Protein AF-A0A453HAI4-F1 (afdb_monomer)

pLDDT: mean 73.9, std 14.22, range [41.19, 91.75]

InterPro domains:
  IPR004100 ATPase, F1/V1/A1 complex, alpha/beta subunit, N-terminal domain [PF02874] (6-42)
  IPR036121 ATPase, F1/V1/A1 complex, alpha/beta subunit, N-terminal domain superfamily [SSF50615] (4-44)
  IPR050053 ATPase alpha/beta chains [PTHR15184] (5-58)

Sequence (80 aa):
MRDKQINVTCEVQQLLGNNRVRAVAMSATDGLMRGMEVIDTGAPLSVPVGGATLGRILLIQPSLSQLSNLKTSPTVSSPQ

Structure (mmCIF, N/CA/C/O backbone):
data_AF-A0A453HAI4-F1
#
_entry.id   AF-A0A453HAI4-F1
#
loop_
_atom_site.group_PDB
_atom_site.id
_atom_site.type_symbol
_atom_site.label_atom_id
_atom_site.label_alt_id
_atom_site.label_comp_id
_atom_site.label_asym_id
_atom_site.label_entity_id
_atom_site.label_seq_id
_atom_site.pdbx_PDB_ins_code
_atom_site.Cartn_x
_atom_site.Cartn_y
_atom_site.Cartn_z
_atom_site.occupancy
_atom_site.B_iso_or_equiv
_atom_site.auth_seq_id
_atom_site.auth_comp_id
_atom_site.auth_asym_id
_atom_site.auth_atom_id
_atom_site.pdbx_PDB_model_num
ATOM 1 N N . MET A 1 1 ? 22.406 -16.286 -10.608 1.00 41.19 1 MET A N 1
ATOM 2 C CA . MET A 1 1 ? 21.683 -15.000 -10.696 1.00 41.19 1 MET A CA 1
AT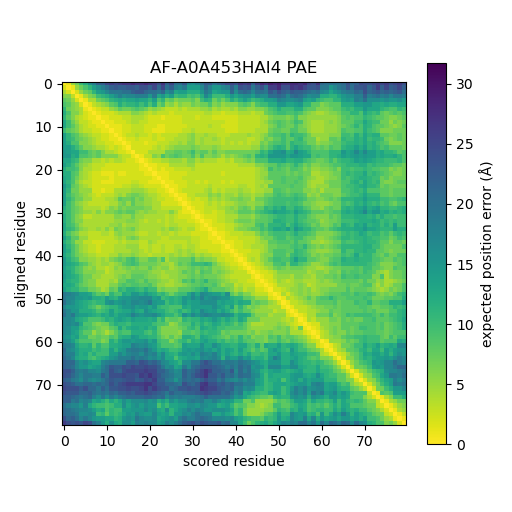OM 3 C C . MET A 1 1 ? 20.877 -14.884 -9.414 1.00 41.19 1 MET A C 1
ATOM 5 O O . MET A 1 1 ? 20.319 -15.890 -9.012 1.00 41.19 1 MET A O 1
ATOM 9 N N . ARG A 1 2 ? 20.951 -13.770 -8.675 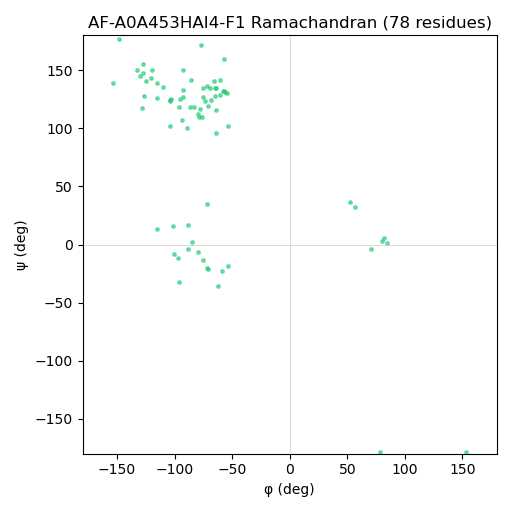1.00 49.06 2 ARG A N 1
ATOM 10 C CA . ARG A 1 2 ? 20.201 -13.649 -7.413 1.00 49.06 2 ARG A CA 1
ATOM 11 C C . 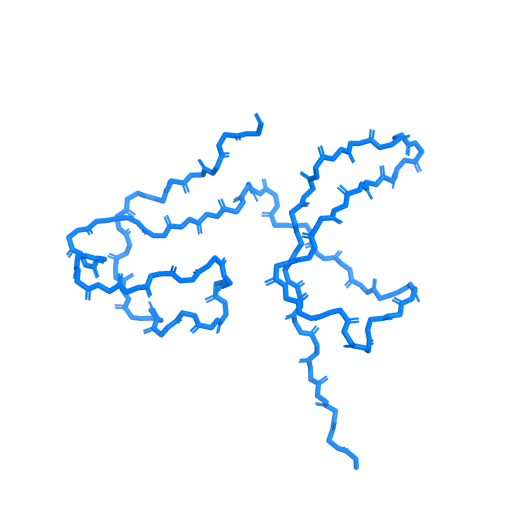ARG A 1 2 ? 18.757 -13.305 -7.767 1.00 49.06 2 ARG A C 1
ATOM 13 O O . ARG A 1 2 ? 18.533 -12.210 -8.273 1.00 49.06 2 ARG A O 1
ATOM 20 N N . ASP A 1 3 ? 17.822 -14.214 -7.514 1.00 54.75 3 ASP A N 1
ATOM 21 C CA . ASP A 1 3 ? 16.390 -13.921 -7.563 1.00 54.75 3 ASP A CA 1
ATOM 22 C C . ASP A 1 3 ? 16.074 -12.894 -6.473 1.00 54.75 3 ASP A C 1
ATOM 24 O O . ASP A 1 3 ? 15.968 -13.203 -5.286 1.00 54.75 3 ASP A O 1
ATOM 28 N N . LYS A 1 4 ? 16.041 -11.619 -6.862 1.00 60.88 4 LYS A N 1
ATOM 29 C CA . LYS A 1 4 ? 15.684 -10.529 -5.962 1.00 60.88 4 LYS A CA 1
ATOM 30 C C . LYS A 1 4 ? 14.165 -10.528 -5.849 1.00 60.88 4 LYS A C 1
ATOM 32 O O . LYS A 1 4 ? 13.483 -10.189 -6.808 1.00 60.88 4 LYS A O 1
ATOM 37 N N . GLN A 1 5 ? 13.645 -10.911 -4.689 1.00 67.00 5 GLN A N 1
ATOM 38 C CA . GLN A 1 5 ? 12.211 -10.862 -4.423 1.00 67.00 5 GLN A CA 1
ATOM 39 C C . GLN A 1 5 ? 11.733 -9.400 -4.464 1.00 67.00 5 GLN A C 1
ATOM 41 O O . GLN A 1 5 ? 12.192 -8.561 -3.684 1.00 67.00 5 GLN A O 1
ATOM 46 N N . ILE A 1 6 ? 10.867 -9.083 -5.429 1.00 75.50 6 ILE A N 1
ATOM 47 C CA . ILE A 1 6 ? 10.333 -7.736 -5.651 1.00 75.50 6 ILE A CA 1
ATOM 48 C C . ILE A 1 6 ? 9.070 -7.588 -4.804 1.00 75.50 6 ILE A C 1
ATOM 50 O O . ILE A 1 6 ? 8.004 -8.055 -5.189 1.00 75.50 6 ILE A O 1
ATOM 54 N N . ASN A 1 7 ? 9.193 -6.925 -3.654 1.00 79.38 7 ASN A N 1
ATOM 55 C CA . ASN A 1 7 ? 8.056 -6.588 -2.800 1.00 79.38 7 ASN A CA 1
ATOM 56 C C . ASN A 1 7 ? 7.726 -5.102 -2.960 1.00 79.38 7 ASN A C 1
ATOM 58 O O . ASN A 1 7 ? 8.408 -4.248 -2.391 1.00 79.38 7 ASN A O 1
ATOM 62 N N . VAL A 1 8 ? 6.676 -4.800 -3.727 1.00 84.81 8 VAL A N 1
ATOM 63 C CA . VAL A 1 8 ? 6.164 -3.436 -3.912 1.00 84.81 8 VAL A CA 1
ATOM 64 C C . VAL A 1 8 ? 4.764 -3.350 -3.322 1.00 84.81 8 VAL A C 1
ATOM 66 O O . VAL A 1 8 ? 3.883 -4.130 -3.669 1.00 84.81 8 VAL A O 1
ATOM 69 N N . THR A 1 9 ? 4.562 -2.390 -2.425 1.00 87.00 9 THR A N 1
ATOM 70 C CA . THR A 1 9 ? 3.246 -2.069 -1.869 1.00 87.00 9 THR A CA 1
ATOM 71 C C . THR A 1 9 ? 2.609 -0.972 -2.710 1.00 87.00 9 THR A C 1
ATOM 73 O O . THR A 1 9 ? 3.263 0.029 -3.013 1.00 87.00 9 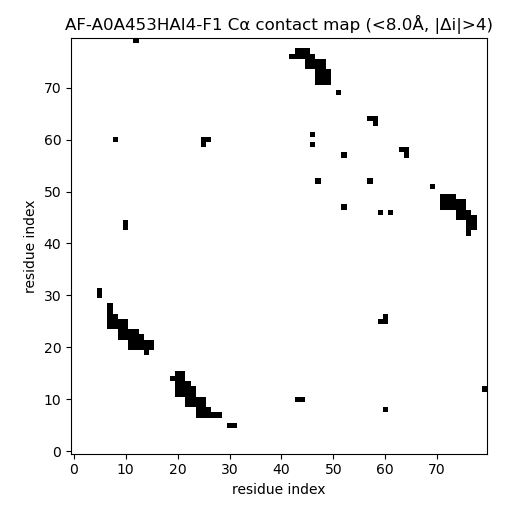THR A O 1
ATOM 76 N N . CYS A 1 10 ? 1.340 -1.148 -3.071 1.00 87.12 10 CYS A N 1
ATOM 77 C CA . CYS A 1 10 ? 0.584 -0.196 -3.877 1.00 87.12 10 CYS A CA 1
ATOM 78 C C . CYS A 1 10 ? -0.705 0.198 -3.153 1.00 87.12 10 CYS A C 1
ATOM 80 O O . CYS A 1 10 ? -1.367 -0.657 -2.571 1.00 87.12 10 CYS A O 1
ATOM 82 N N . GLU A 1 11 ? -1.079 1.472 -3.226 1.00 87.06 11 GLU A N 1
ATOM 83 C CA . GLU A 1 11 ? -2.338 1.982 -2.682 1.00 87.06 11 GLU A CA 1
ATOM 84 C C . GLU A 1 11 ? -3.335 2.223 -3.811 1.00 87.06 11 GLU A C 1
ATOM 86 O O . GLU A 1 11 ? -3.036 2.941 -4.768 1.00 87.06 11 GLU A O 1
ATOM 91 N N . VAL A 1 12 ? -4.517 1.616 -3.716 1.00 89.12 12 VAL A N 1
ATOM 92 C CA . VAL A 1 12 ? -5.591 1.811 -4.693 1.00 89.12 12 VAL A CA 1
ATOM 93 C C . VAL A 1 12 ? -6.171 3.214 -4.532 1.00 89.12 12 VAL A C 1
ATOM 95 O O . VAL A 1 12 ? -6.705 3.547 -3.485 1.00 89.12 12 VAL A O 1
ATOM 98 N N . GLN A 1 13 ? -6.085 4.016 -5.590 1.00 88.31 13 GLN A N 1
ATOM 99 C CA . GLN A 1 13 ? -6.632 5.374 -5.650 1.00 88.31 13 GLN A CA 1
ATOM 100 C C . GLN A 1 13 ? -8.010 5.411 -6.308 1.00 88.31 13 GLN A C 1
ATOM 102 O O . GLN A 1 13 ? -8.833 6.265 -6.005 1.00 88.31 13 GLN A O 1
ATOM 107 N N . GLN A 1 14 ? -8.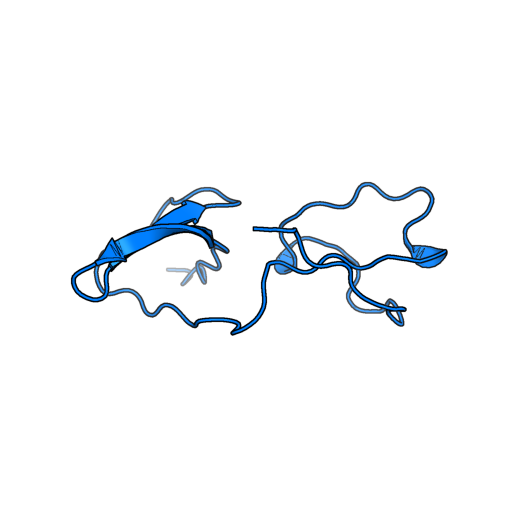253 4.518 -7.271 1.00 89.31 14 GLN A N 1
ATOM 108 C CA . GLN A 1 14 ? -9.486 4.553 -8.047 1.00 89.31 14 GLN A CA 1
ATOM 109 C C . GLN A 1 14 ? -9.861 3.173 -8.579 1.00 89.31 14 GLN A C 1
ATOM 111 O O . GLN A 1 14 ? -9.022 2.440 -9.107 1.00 89.31 14 GLN A O 1
ATOM 116 N N . LEU A 1 15 ? -11.152 2.857 -8.531 1.00 91.19 15 LEU A N 1
ATOM 117 C CA . LEU A 1 15 ? -11.740 1.737 -9.260 1.00 91.19 15 LEU A CA 1
ATOM 118 C C . LEU A 1 15 ? -12.035 2.187 -10.700 1.00 91.19 15 LEU A C 1
ATOM 120 O O . LEU A 1 15 ? -12.816 3.114 -10.904 1.00 91.19 15 LEU A O 1
ATOM 124 N N . LEU A 1 16 ? -11.418 1.557 -11.708 1.00 89.31 16 LEU A N 1
ATOM 125 C CA . LEU A 1 16 ? -11.688 1.886 -13.122 1.00 89.31 16 LEU A CA 1
ATOM 126 C C . LEU A 1 16 ? -12.855 1.074 -13.711 1.00 89.31 16 LEU A C 1
ATOM 128 O O . LEU A 1 16 ? -13.210 1.271 -14.871 1.00 89.31 16 LEU A O 1
ATOM 132 N N . GLY A 1 17 ? -13.424 0.139 -12.944 1.00 89.31 17 GLY A N 1
ATOM 133 C CA . GLY A 1 17 ? -14.368 -0.857 -13.454 1.00 89.31 17 GLY A CA 1
ATOM 134 C C . GLY A 1 17 ? -13.667 -2.010 -14.183 1.00 89.31 17 GLY A C 1
ATOM 135 O O . GLY A 1 17 ? -12.439 -2.078 -14.239 1.00 89.31 17 GLY A O 1
ATOM 136 N N . ASN A 1 18 ? -14.445 -2.960 -14.712 1.00 91.12 18 ASN A N 1
ATOM 137 C CA . ASN A 1 18 ? -13.942 -4.160 -15.406 1.00 91.12 18 ASN A CA 1
ATOM 138 C C . ASN A 1 18 ? -12.907 -4.966 -14.595 1.00 91.12 18 ASN A C 1
ATOM 140 O O . ASN A 1 18 ? -11.941 -5.474 -15.162 1.00 91.12 18 ASN A O 1
ATOM 144 N N . ASN A 1 19 ? -13.084 -5.051 -13.271 1.00 87.06 19 ASN A N 1
ATOM 145 C CA . ASN A 1 19 ? -12.144 -5.683 -12.335 1.00 87.06 19 ASN A CA 1
ATOM 146 C C . ASN A 1 19 ? -10.720 -5.096 -12.394 1.00 87.06 19 ASN A C 1
ATOM 148 O O . ASN A 1 19 ? -9.736 -5.804 -12.189 1.00 87.06 19 ASN A O 1
ATOM 152 N N . ARG A 1 20 ? -10.595 -3.797 -12.697 1.00 88.62 20 ARG A N 1
ATOM 153 C CA . ARG A 1 20 ? -9.317 -3.0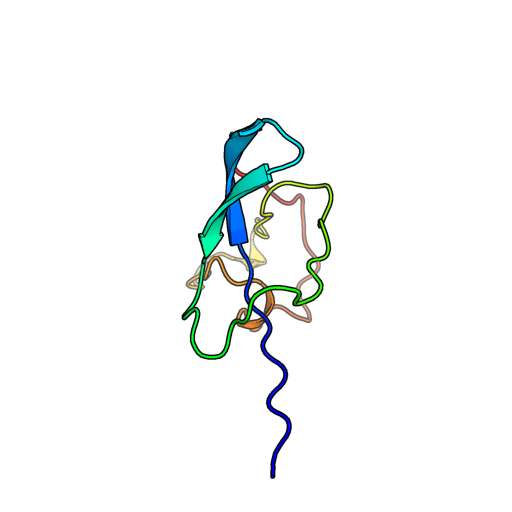78 -12.746 1.00 88.62 20 ARG A CA 1
ATOM 154 C C . ARG A 1 20 ? -9.310 -1.916 -11.766 1.00 88.62 20 ARG A C 1
ATOM 156 O O . ARG A 1 20 ? -10.296 -1.194 -11.609 1.00 88.62 20 ARG A O 1
ATOM 163 N N . VAL A 1 21 ? -8.149 -1.706 -11.163 1.00 91.75 21 VAL A N 1
ATOM 164 C CA . VAL A 1 21 ? -7.899 -0.636 -10.197 1.00 91.75 21 VAL A CA 1
ATOM 165 C C . VAL A 1 21 ? -6.673 0.172 -10.606 1.00 91.75 21 VAL A C 1
ATOM 167 O O . VAL A 1 21 ? -5.745 -0.352 -11.228 1.00 91.75 21 VAL A O 1
ATOM 170 N N . ARG A 1 22 ? -6.685 1.469 -10.292 1.00 91.00 22 ARG A N 1
ATOM 171 C CA . ARG A 1 22 ? -5.532 2.353 -10.420 1.00 91.00 22 ARG A CA 1
ATOM 172 C C . ARG A 1 22 ? -4.891 2.413 -9.053 1.00 91.00 22 ARG A C 1
ATOM 174 O O . ARG A 1 22 ? -5.533 2.870 -8.110 1.00 91.00 22 ARG A O 1
ATOM 181 N N . ALA A 1 23 ? -3.649 1.968 -8.961 1.00 89.44 23 ALA A N 1
ATOM 182 C CA . ALA A 1 23 ? -2.892 2.032 -7.727 1.00 89.44 23 ALA A CA 1
ATOM 183 C C . ALA A 1 23 ? -1.624 2.869 -7.908 1.00 89.44 23 ALA A C 1
ATOM 185 O O . ALA A 1 23 ? -1.066 2.934 -9.006 1.00 89.44 23 ALA A O 1
ATOM 186 N N . VAL A 1 24 ? -1.187 3.511 -6.830 1.00 89.38 24 VAL A N 1
ATOM 187 C CA . VAL A 1 24 ? 0.077 4.246 -6.746 1.00 89.38 24 VAL A CA 1
ATOM 188 C C . VAL A 1 24 ? 1.060 3.388 -5.966 1.00 89.38 24 VAL A C 1
ATOM 190 O O . VAL A 1 24 ? 0.763 2.945 -4.859 1.00 89.38 24 VAL A O 1
ATOM 193 N N . ALA A 1 25 ? 2.222 3.122 -6.555 1.00 88.31 25 ALA A N 1
ATOM 194 C CA . ALA A 1 25 ? 3.274 2.365 -5.894 1.00 88.31 25 ALA A CA 1
ATOM 195 C C . ALA A 1 25 ? 3.974 3.234 -4.842 1.00 88.31 25 ALA A C 1
ATOM 197 O O . ALA A 1 25 ? 4.342 4.374 -5.112 1.00 88.31 25 ALA A O 1
ATOM 198 N N . MET A 1 26 ? 4.200 2.669 -3.658 1.00 85.69 26 MET A N 1
ATOM 199 C CA . MET A 1 26 ? 4.928 3.324 -2.563 1.00 85.69 26 MET A CA 1
ATOM 200 C C . MET A 1 26 ? 6.451 3.157 -2.682 1.00 85.69 26 MET A C 1
ATOM 202 O O . MET A 1 26 ? 7.197 3.570 -1.798 1.00 85.69 26 MET A O 1
ATOM 206 N N . SER A 1 27 ? 6.924 2.502 -3.745 1.00 84.56 27 SER A N 1
ATOM 207 C CA . SER A 1 27 ? 8.341 2.257 -4.012 1.00 84.56 27 SER A CA 1
ATOM 208 C C . SER A 1 27 ? 8.627 2.228 -5.506 1.00 84.56 27 SER A C 1
ATOM 210 O O . SER A 1 27 ? 7.710 2.301 -6.326 1.00 84.56 27 SER A O 1
ATOM 212 N N . ALA A 1 28 ? 9.905 2.077 -5.850 1.00 85.31 28 ALA A N 1
ATOM 213 C CA . ALA A 1 28 ? 10.333 1.891 -7.226 1.00 85.31 28 ALA A CA 1
ATOM 214 C C . ALA A 1 28 ? 9.629 0.679 -7.853 1.00 85.31 28 ALA A C 1
ATOM 216 O O . ALA A 1 28 ? 9.594 -0.412 -7.284 1.00 85.31 28 ALA A O 1
ATOM 217 N N . THR A 1 29 ? 9.084 0.880 -9.049 1.00 86.31 29 THR A N 1
ATOM 218 C CA . THR A 1 29 ? 8.380 -0.145 -9.830 1.00 86.31 29 THR A CA 1
ATOM 219 C C . THR A 1 29 ? 9.321 -0.942 -10.737 1.00 86.31 29 THR A C 1
ATOM 221 O O . THR A 1 29 ? 8.876 -1.589 -11.685 1.00 86.31 29 THR A O 1
ATOM 224 N N . ASP A 1 30 ? 10.628 -0.874 -10.483 1.00 83.25 30 ASP A N 1
ATOM 225 C CA . ASP A 1 30 ? 11.644 -1.514 -11.310 1.00 83.25 30 ASP A CA 1
ATOM 226 C C . ASP A 1 30 ? 11.511 -3.036 -11.255 1.00 83.25 30 ASP A C 1
ATOM 228 O O . ASP A 1 30 ? 11.485 -3.647 -10.186 1.00 83.25 30 ASP A O 1
ATOM 232 N N . GLY A 1 31 ? 11.438 -3.654 -12.432 1.00 84.50 31 GLY A N 1
ATOM 233 C CA . GLY A 1 31 ? 11.281 -5.101 -12.561 1.00 84.50 31 GLY A CA 1
ATOM 234 C C . GLY A 1 31 ? 9.849 -5.611 -12.377 1.00 84.50 31 GLY A C 1
ATOM 235 O O . GLY A 1 31 ? 9.647 -6.819 -12.475 1.00 84.50 31 GLY A O 1
ATOM 236 N N . LEU A 1 32 ? 8.852 -4.737 -12.174 1.00 84.88 32 LEU A N 1
ATOM 237 C CA . LEU A 1 32 ? 7.448 -5.146 -12.245 1.00 84.88 32 LEU A CA 1
ATOM 238 C C . LEU A 1 32 ? 7.056 -5.488 -13.688 1.00 84.88 32 LEU A C 1
ATOM 240 O O . LEU A 1 32 ? 7.332 -4.745 -14.632 1.00 84.88 32 LEU A O 1
ATOM 244 N N . MET A 1 33 ? 6.362 -6.609 -13.852 1.00 87.19 33 MET A N 1
ATOM 245 C CA . MET A 1 33 ? 5.874 -7.120 -15.128 1.00 87.19 33 MET A CA 1
ATOM 246 C C . MET A 1 33 ? 4.376 -7.418 -15.051 1.00 87.19 33 MET A C 1
ATOM 248 O O . MET A 1 33 ? 3.810 -7.679 -13.989 1.00 87.19 33 MET A O 1
ATOM 252 N N . ARG A 1 34 ? 3.704 -7.388 -16.205 1.00 88.56 34 ARG A N 1
ATOM 253 C CA . ARG A 1 34 ? 2.288 -7.770 -16.292 1.00 88.56 34 ARG A CA 1
ATOM 254 C C . ARG A 1 34 ? 2.126 -9.256 -15.974 1.00 88.56 34 ARG A C 1
ATOM 256 O O . ARG A 1 34 ? 2.923 -10.064 -16.436 1.00 88.56 34 ARG A O 1
ATOM 263 N N . GLY A 1 35 ? 1.067 -9.597 -15.243 1.00 86.25 35 GLY A N 1
ATOM 264 C CA . GLY A 1 35 ? 0.788 -10.973 -14.826 1.00 86.25 35 GLY A CA 1
ATOM 265 C C . GLY A 1 35 ? 1.509 -11.402 -13.547 1.00 86.25 35 GLY A C 1
ATOM 266 O O . GLY A 1 35 ? 1.334 -12.541 -13.130 1.00 86.25 35 GLY A O 1
ATOM 267 N N . MET A 1 36 ? 2.284 -10.512 -12.913 1.00 87.62 36 MET A N 1
ATOM 268 C CA . MET A 1 36 ? 2.769 -10.749 -11.554 1.00 87.62 36 MET A CA 1
ATOM 269 C C . MET A 1 36 ? 1.596 -10.888 -10.586 1.00 87.62 36 MET A C 1
ATOM 271 O O . MET A 1 36 ? 0.596 -10.176 -10.697 1.00 87.62 36 MET A O 1
ATOM 275 N N . GLU A 1 37 ? 1.744 -11.810 -9.642 1.00 85.50 37 GLU A N 1
ATOM 276 C CA . GLU A 1 37 ? 0.771 -12.022 -8.582 1.00 85.50 37 GLU A CA 1
ATOM 277 C C . GLU A 1 37 ? 0.698 -10.787 -7.681 1.00 85.50 37 GLU A C 1
ATOM 279 O O . GLU A 1 37 ? 1.715 -10.207 -7.296 1.00 85.50 37 GLU A O 1
ATOM 284 N N . VAL A 1 38 ? -0.527 -10.378 -7.363 1.00 85.62 38 VAL A N 1
ATOM 285 C CA . VAL A 1 38 ? -0.812 -9.280 -6.444 1.00 85.62 38 VAL A CA 1
ATOM 286 C C . VAL A 1 38 ? -1.767 -9.817 -5.395 1.00 85.62 38 VAL A C 1
ATOM 288 O O . VAL A 1 38 ? -2.800 -10.392 -5.732 1.00 85.62 38 VAL A O 1
ATOM 291 N N . ILE A 1 39 ? -1.411 -9.621 -4.130 1.00 86.69 39 ILE A N 1
ATOM 292 C CA . ILE A 1 39 ? -2.212 -10.044 -2.985 1.00 86.69 39 ILE A CA 1
ATOM 293 C C . ILE A 1 39 ? -2.885 -8.798 -2.414 1.00 86.69 39 ILE A C 1
ATOM 295 O O . ILE A 1 39 ? -2.204 -7.832 -2.069 1.00 86.69 39 ILE A O 1
ATOM 299 N N . ASP A 1 40 ? -4.214 -8.820 -2.326 1.00 84.50 40 ASP A N 1
ATOM 300 C CA . ASP A 1 40 ? -4.970 -7.788 -1.620 1.00 84.50 40 ASP A CA 1
ATOM 301 C C . ASP A 1 40 ? -4.831 -7.999 -0.107 1.00 84.50 40 ASP A C 1
ATOM 303 O O . ASP A 1 40 ? -5.082 -9.088 0.411 1.00 84.50 40 ASP A O 1
ATOM 307 N N . THR A 1 41 ? -4.417 -6.954 0.606 1.00 81.56 41 THR A N 1
ATOM 308 C CA . THR A 1 41 ? -4.311 -6.970 2.067 1.00 81.56 41 THR A CA 1
ATOM 309 C C . THR A 1 41 ? -5.673 -6.870 2.753 1.00 81.56 41 THR A C 1
ATOM 311 O O . THR A 1 41 ? -5.752 -7.106 3.956 1.00 81.56 41 THR A O 1
ATOM 314 N N . GLY A 1 42 ? -6.742 -6.508 2.030 1.00 80.75 42 GLY A N 1
ATOM 315 C CA . GLY A 1 42 ? -8.122 -6.435 2.533 1.00 80.75 42 GLY A CA 1
ATOM 316 C C . GLY A 1 42 ? -8.388 -5.292 3.519 1.00 80.75 42 GLY A C 1
ATOM 317 O O . GLY A 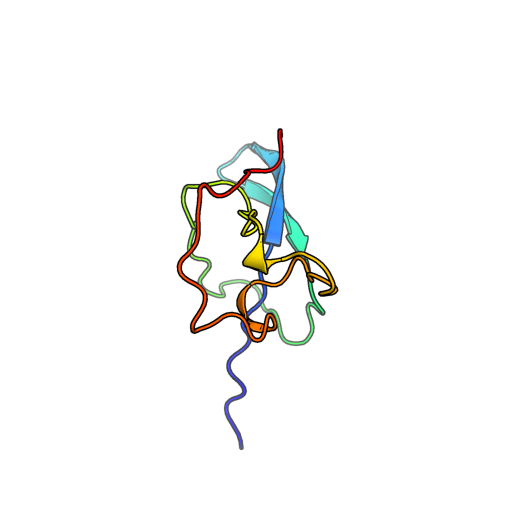1 42 ? -9.523 -5.070 3.935 1.00 80.75 42 GLY A O 1
ATOM 318 N N . ALA A 1 43 ? -7.349 -4.549 3.883 1.00 79.06 43 ALA A N 1
ATOM 319 C CA . ALA A 1 43 ? -7.407 -3.363 4.713 1.00 79.06 43 ALA A CA 1
ATOM 320 C C . ALA A 1 43 ? -6.580 -2.248 4.060 1.00 79.06 43 ALA A C 1
ATOM 322 O O . ALA A 1 43 ? -5.583 -2.547 3.386 1.00 79.06 43 ALA A O 1
ATOM 323 N N . PRO A 1 44 ? -6.953 -0.974 4.278 1.00 76.81 44 PRO A N 1
ATOM 324 C CA . PRO A 1 44 ? -6.132 0.154 3.871 1.00 76.81 44 PRO A CA 1
ATOM 325 C C . PRO A 1 44 ? -4.736 0.077 4.485 1.00 76.81 44 PRO A C 1
ATOM 327 O O . PRO A 1 44 ? -4.516 -0.559 5.527 1.00 76.81 44 PRO A O 1
ATOM 330 N N . LEU A 1 45 ? -3.798 0.793 3.865 1.00 78.06 45 LEU A N 1
ATOM 331 C CA . LEU A 1 45 ? -2.454 0.899 4.398 1.00 78.06 45 LEU A CA 1
ATOM 332 C C . LEU A 1 45 ? -2.501 1.457 5.827 1.00 78.06 45 LEU A C 1
ATOM 334 O O . LEU A 1 45 ? -3.218 2.405 6.151 1.00 78.06 45 LEU A O 1
ATOM 338 N N . SER A 1 46 ? -1.765 0.770 6.684 1.00 72.94 46 SER A N 1
ATOM 339 C CA . SER A 1 46 ? -1.972 0.732 8.117 1.00 72.94 46 SER A CA 1
ATOM 340 C C . SER A 1 46 ? -0.646 1.054 8.783 1.00 72.94 46 SER A C 1
ATOM 342 O O . SER A 1 46 ? 0.331 0.328 8.594 1.00 72.94 46 SER A O 1
ATOM 344 N N . VAL A 1 47 ? -0.594 2.158 9.529 1.00 73.56 47 VAL A N 1
ATOM 345 C CA . VAL A 1 47 ? 0.641 2.612 10.179 1.00 73.56 47 VAL A CA 1
ATOM 346 C C . VAL A 1 47 ? 0.553 2.454 11.696 1.00 73.56 47 VAL A C 1
ATOM 348 O O . VAL A 1 47 ? -0.479 2.773 12.299 1.00 73.56 47 VAL A O 1
ATOM 351 N N . PRO A 1 48 ? 1.615 1.940 12.341 1.00 72.50 48 PRO A N 1
ATOM 352 C CA . PRO A 1 48 ? 1.634 1.789 13.785 1.00 72.50 48 PRO A CA 1
ATOM 353 C C . PRO A 1 48 ? 1.565 3.172 14.437 1.00 72.50 48 PRO A C 1
ATOM 355 O O . PRO A 1 48 ? 2.288 4.081 14.031 1.00 72.50 48 PRO A O 1
ATOM 358 N N . VAL A 1 49 ? 0.728 3.335 15.462 1.00 72.12 49 VAL A N 1
ATOM 359 C CA . VAL A 1 49 ? 0.699 4.555 16.279 1.00 72.12 49 VAL A CA 1
ATOM 360 C C . VAL A 1 49 ? 0.751 4.210 17.763 1.00 72.12 49 VAL A C 1
ATOM 362 O O . VAL A 1 49 ? 0.244 3.180 18.214 1.00 72.12 49 VAL A O 1
ATOM 365 N N . GLY A 1 50 ? 1.424 5.060 18.537 1.00 74.50 50 GLY A N 1
ATOM 366 C CA . GLY A 1 50 ? 1.571 4.903 19.981 1.00 74.50 50 GLY A CA 1
ATOM 367 C C . GLY A 1 50 ? 2.846 5.550 20.508 1.00 74.50 50 GLY A C 1
ATOM 368 O O . GLY A 1 50 ? 3.644 6.101 19.755 1.00 74.50 50 GLY A O 1
ATOM 369 N N . GLY A 1 51 ? 3.088 5.439 21.816 1.00 74.00 51 GLY A N 1
ATOM 370 C CA . GLY A 1 51 ? 4.281 6.031 22.439 1.00 74.00 51 GLY A CA 1
ATOM 371 C C . GLY A 1 51 ? 5.601 5.512 21.855 1.00 74.00 51 GLY A C 1
ATOM 372 O O . GLY A 1 51 ? 6.625 6.183 21.882 1.00 74.00 51 GLY A O 1
ATOM 373 N N . ALA A 1 52 ? 5.561 4.329 21.253 1.00 70.62 52 ALA A N 1
ATOM 374 C CA . ALA A 1 52 ? 6.711 3.702 20.645 1.00 70.62 52 ALA A CA 1
ATOM 375 C C . ALA A 1 52 ? 7.080 4.237 19.243 1.00 70.62 52 ALA A C 1
ATOM 377 O O . ALA A 1 52 ? 8.133 3.882 18.710 1.00 70.62 52 ALA A O 1
ATOM 378 N N . THR A 1 53 ? 6.267 5.113 18.652 1.00 70.62 53 THR A N 1
ATOM 379 C CA . THR A 1 53 ? 6.610 5.813 17.404 1.00 70.62 53 THR A CA 1
ATOM 380 C C . THR A 1 53 ? 7.180 7.213 17.633 1.00 70.62 53 THR A C 1
ATOM 382 O O . THR A 1 53 ? 7.768 7.785 16.717 1.00 70.62 53 THR A O 1
ATOM 385 N N . LEU A 1 54 ? 7.092 7.745 18.859 1.00 72.88 54 LEU A N 1
ATOM 386 C CA . LEU A 1 54 ? 7.674 9.038 19.224 1.00 72.88 54 LEU A CA 1
ATOM 387 C C . LEU A 1 54 ? 9.197 9.025 19.022 1.00 72.88 54 LEU A C 1
ATOM 389 O O . LEU A 1 54 ? 9.898 8.131 19.497 1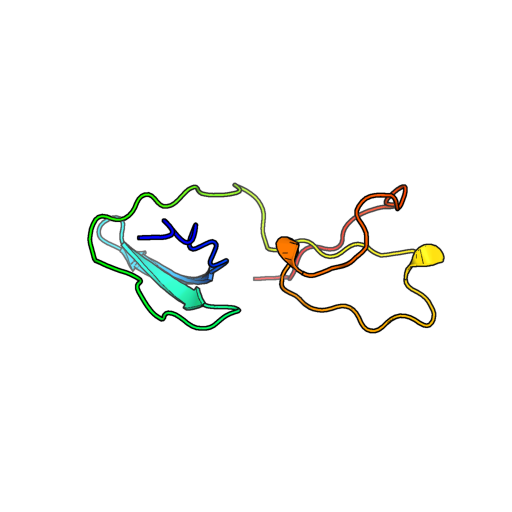.00 72.88 54 LEU A O 1
ATOM 393 N N . GLY A 1 55 ? 9.700 10.029 18.301 1.00 75.50 55 GLY A N 1
ATOM 394 C CA . GLY A 1 55 ? 11.127 10.195 18.008 1.00 75.50 55 GLY A CA 1
ATOM 395 C C . GLY A 1 55 ? 11.659 9.353 16.843 1.00 75.50 55 GLY A C 1
ATOM 396 O O . GLY A 1 55 ? 12.863 9.367 16.602 1.00 75.50 55 GLY A O 1
ATOM 397 N N . ARG A 1 56 ? 10.799 8.630 16.108 1.00 75.50 56 ARG A N 1
ATOM 398 C CA . ARG A 1 56 ? 11.190 7.842 14.928 1.00 75.50 56 ARG A CA 1
ATOM 399 C C . ARG A 1 56 ? 10.542 8.391 13.662 1.00 75.50 56 ARG A C 1
ATOM 401 O O . ARG A 1 56 ? 9.362 8.728 13.658 1.00 75.50 56 ARG A O 1
ATOM 408 N N . ILE A 1 57 ? 11.307 8.430 12.572 1.00 75.50 57 ILE A N 1
ATOM 409 C CA . ILE A 1 57 ? 10.764 8.690 11.237 1.00 75.50 57 ILE A CA 1
ATOM 410 C C . ILE A 1 57 ? 10.119 7.395 10.748 1.00 75.50 57 ILE A C 1
ATOM 412 O O . ILE A 1 57 ? 10.792 6.375 10.601 1.00 75.50 57 ILE A O 1
ATOM 416 N N . LEU A 1 58 ? 8.807 7.437 10.531 1.00 70.75 58 LEU A N 1
ATOM 417 C CA . LEU A 1 58 ? 8.053 6.325 9.973 1.00 70.75 58 LEU A CA 1
ATOM 418 C C . LEU A 1 58 ? 7.96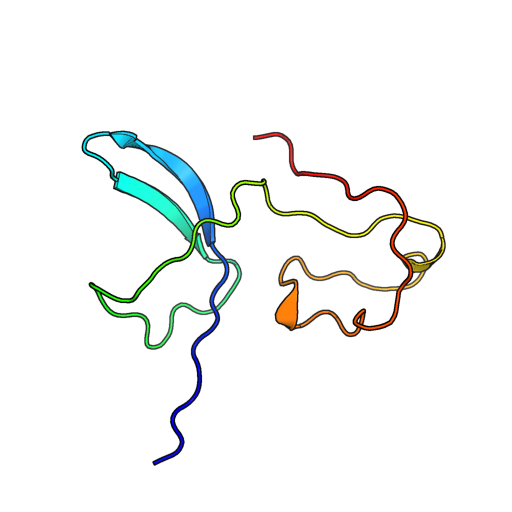7 6.486 8.460 1.00 70.75 58 LEU A C 1
ATOM 420 O O . LEU A 1 58 ? 7.536 7.522 7.959 1.00 70.75 58 LEU A O 1
ATOM 424 N N . LEU A 1 59 ? 8.365 5.440 7.745 1.00 72.38 59 LEU A N 1
ATOM 425 C CA . LEU A 1 59 ? 8.105 5.319 6.320 1.00 72.38 59 LEU A CA 1
ATOM 426 C C . LEU A 1 59 ? 6.806 4.541 6.117 1.00 72.38 59 LEU A C 1
ATOM 428 O O . LEU A 1 59 ? 6.455 3.665 6.904 1.00 72.38 59 LEU A O 1
ATOM 432 N N . ILE A 1 60 ? 6.125 4.851 5.022 1.00 71.31 60 ILE A N 1
ATOM 433 C CA . ILE A 1 60 ? 4.844 4.247 4.636 1.00 71.31 60 ILE A CA 1
ATOM 434 C C . ILE A 1 60 ? 5.035 2.790 4.186 1.00 71.31 60 ILE A C 1
ATOM 436 O O . ILE A 1 60 ? 4.101 1.999 4.234 1.00 71.31 60 ILE A O 1
ATOM 440 N N . GLN A 1 61 ? 6.255 2.410 3.788 1.00 69.50 61 GLN A N 1
ATOM 441 C CA . GLN A 1 61 ? 6.593 1.046 3.389 1.00 69.50 61 GLN A CA 1
ATOM 442 C C . GLN A 1 61 ? 6.745 0.128 4.617 1.00 69.50 61 GLN A C 1
ATOM 444 O O . GLN A 1 61 ? 7.761 0.224 5.317 1.00 69.50 61 GLN A O 1
ATOM 449 N N . PRO A 1 62 ? 5.814 -0.819 4.858 1.00 61.47 62 PRO A N 1
ATOM 450 C CA . PRO A 1 62 ? 5.838 -1.640 6.070 1.00 61.47 62 PRO A CA 1
ATOM 451 C C . PRO A 1 62 ? 7.098 -2.512 6.168 1.00 61.47 62 PRO A C 1
ATOM 453 O O . PRO A 1 62 ? 7.659 -2.675 7.250 1.00 61.47 62 PRO A O 1
ATOM 456 N N . SER A 1 63 ? 7.594 -3.006 5.028 1.00 56.91 63 SER A N 1
ATOM 457 C CA . SER A 1 63 ? 8.749 -3.910 4.935 1.00 56.91 63 SER A CA 1
ATOM 458 C C . SER A 1 63 ? 10.105 -3.262 5.228 1.00 56.91 63 SER A C 1
ATOM 460 O O . SER A 1 63 ? 11.055 -3.976 5.540 1.00 56.91 63 SER A O 1
ATOM 462 N N . LEU A 1 64 ? 10.216 -1.933 5.132 1.00 57.28 64 LEU A N 1
ATOM 463 C CA . LEU A 1 64 ? 11.459 -1.194 5.399 1.00 57.28 64 LEU A CA 1
ATOM 464 C C . LEU A 1 64 ? 11.484 -0.554 6.790 1.00 57.28 64 LEU A C 1
ATOM 466 O O . LEU A 1 64 ? 12.520 -0.045 7.219 1.00 57.28 64 LEU A O 1
ATOM 470 N N . SER A 1 65 ? 10.365 -0.584 7.514 1.00 53.41 65 SER A N 1
ATOM 471 C CA . SER A 1 65 ? 10.323 -0.104 8.889 1.00 53.41 65 SER A CA 1
ATOM 472 C C . SER A 1 65 ? 11.030 -1.113 9.808 1.00 53.41 65 SER A C 1
ATOM 474 O O . SER A 1 65 ? 10.672 -2.287 9.853 1.00 53.41 65 SER A O 1
ATOM 476 N N . GLN A 1 66 ? 12.052 -0.689 10.564 1.00 50.69 66 GLN A N 1
ATOM 477 C CA . GLN A 1 66 ? 12.779 -1.547 11.525 1.00 50.69 66 GLN A CA 1
ATOM 478 C C . GLN A 1 66 ? 11.948 -1.881 12.788 1.00 50.69 66 GLN A C 1
ATOM 480 O O . GLN A 1 66 ? 12.470 -1.956 13.898 1.00 50.69 66 GLN A O 1
ATOM 485 N N . LEU A 1 67 ? 10.631 -2.034 12.638 1.00 54.84 67 LEU A N 1
ATOM 486 C CA . LEU A 1 67 ? 9.641 -2.093 13.715 1.00 54.84 67 LEU A CA 1
ATOM 487 C C . LEU A 1 67 ? 9.183 -3.518 14.049 1.00 54.84 67 LEU A C 1
ATOM 489 O O . LEU A 1 67 ? 8.181 -3.678 14.743 1.00 54.84 67 LEU A O 1
ATOM 493 N N . SER A 1 68 ? 9.918 -4.548 13.614 1.00 51.28 68 SER A N 1
ATOM 494 C CA . SER A 1 68 ? 9.541 -5.965 13.771 1.00 51.28 68 SER A CA 1
ATOM 495 C C . SER A 1 68 ? 9.214 -6.399 15.209 1.00 51.28 68 SER A C 1
ATOM 497 O O . SER A 1 68 ? 8.539 -7.406 15.392 1.00 51.28 68 SER A O 1
ATOM 499 N N . ASN A 1 69 ? 9.638 -5.637 16.225 1.00 49.38 69 ASN A N 1
ATOM 500 C CA . ASN A 1 69 ? 9.479 -5.972 17.643 1.00 49.38 69 ASN A CA 1
ATOM 501 C C . ASN A 1 69 ? 8.565 -5.016 18.431 1.00 49.38 69 ASN A C 1
ATOM 503 O O . ASN A 1 69 ? 8.574 -5.031 19.665 1.00 49.38 69 ASN A O 1
ATOM 507 N N . LEU A 1 70 ? 7.793 -4.156 17.763 1.00 53.25 70 LEU A N 1
ATOM 508 C CA . LEU A 1 70 ? 6.979 -3.162 18.454 1.00 53.25 70 LEU A CA 1
ATOM 509 C C . LEU A 1 70 ? 5.557 -3.666 18.714 1.00 53.25 70 LEU A C 1
ATOM 511 O O . LEU A 1 70 ? 4.745 -3.738 17.794 1.00 53.25 70 LEU A O 1
ATOM 515 N N . LYS A 1 71 ? 5.251 -3.978 19.987 1.00 45.72 71 LYS A N 1
ATOM 516 C CA . LYS A 1 71 ? 3.885 -4.253 20.469 1.00 45.72 71 LYS A CA 1
ATOM 517 C C . LYS A 1 71 ? 2.991 -3.082 20.069 1.00 45.72 71 LYS A C 1
ATOM 519 O O . LYS A 1 71 ? 3.078 -2.000 20.645 1.00 45.72 71 LYS A O 1
ATOM 524 N N . THR A 1 72 ? 2.208 -3.283 19.022 1.00 49.06 72 THR A N 1
ATOM 525 C CA . THR A 1 72 ? 1.506 -2.208 18.335 1.00 49.06 72 THR A CA 1
ATOM 526 C C . THR A 1 72 ? 0.176 -1.959 19.039 1.00 49.06 72 THR A C 1
ATOM 528 O O . THR A 1 72 ? -0.655 -2.855 19.143 1.00 49.06 72 THR A O 1
ATOM 531 N N . SER A 1 73 ? -0.007 -0.754 19.576 1.00 52.00 73 SER A N 1
ATOM 532 C CA . SER A 1 73 ? -1.320 -0.196 19.934 1.00 52.00 73 SER A CA 1
ATOM 533 C C . SER A 1 73 ? -2.039 0.289 18.651 1.00 52.00 73 SER A C 1
ATOM 535 O O . SER A 1 73 ? -1.425 0.202 17.584 1.00 52.00 73 SER A O 1
ATOM 537 N N . PRO A 1 74 ? -3.329 0.697 18.689 1.00 57.16 74 PRO A N 1
ATOM 538 C CA . PRO A 1 74 ? -4.247 0.572 17.551 1.00 57.16 74 PRO A CA 1
ATOM 539 C C . PRO A 1 74 ? -3.682 1.219 16.290 1.00 57.16 74 PRO A C 1
ATOM 541 O O . PRO A 1 74 ? -3.219 2.346 16.330 1.00 57.16 74 PRO A O 1
ATOM 544 N N . THR A 1 75 ? -3.696 0.495 15.180 1.00 60.84 75 THR A N 1
ATOM 545 C CA . THR A 1 75 ? -3.220 0.976 13.883 1.00 60.84 75 THR A CA 1
ATOM 546 C C . THR A 1 75 ? -4.201 2.001 13.317 1.00 60.84 75 THR A C 1
ATOM 548 O O . THR A 1 75 ? -5.410 1.784 13.386 1.00 60.84 75 THR A O 1
ATOM 551 N N . VAL A 1 76 ? -3.708 3.114 12.766 1.00 60.75 76 VAL A N 1
ATOM 552 C CA . VAL A 1 76 ? -4.565 4.070 12.048 1.00 60.75 76 VAL A CA 1
ATOM 553 C C . VAL A 1 76 ? -4.513 3.756 10.555 1.00 60.75 76 VAL A C 1
ATOM 555 O O . VAL A 1 76 ? -3.434 3.649 9.968 1.00 60.75 76 VAL A O 1
ATOM 558 N N . SER A 1 77 ? -5.686 3.558 9.960 1.00 61.66 77 SER A N 1
ATOM 559 C CA . SER A 1 77 ? -5.859 3.424 8.516 1.00 61.66 77 SER A CA 1
ATOM 560 C C . SER A 1 77 ? -6.010 4.803 7.882 1.00 61.66 77 SER A C 1
ATOM 562 O O . SER A 1 77 ? -6.696 5.664 8.438 1.00 61.66 77 SER A O 1
ATOM 564 N N . SER A 1 78 ? -5.419 5.000 6.705 1.00 57.34 78 SER A N 1
ATOM 565 C CA . SER A 1 78 ? -5.698 6.182 5.881 1.00 57.34 78 SER A CA 1
ATOM 566 C C . SER A 1 78 ? -7.204 6.273 5.558 1.00 57.34 78 SER A C 1
ATOM 568 O O . SER A 1 78 ? -7.782 5.248 5.177 1.00 57.34 78 SER A O 1
ATOM 570 N N . PRO A 1 79 ? -7.869 7.436 5.720 1.00 54.88 79 PRO A N 1
ATOM 571 C CA . PRO A 1 79 ? -9.193 7.651 5.143 1.00 54.88 79 PRO A CA 1
ATOM 572 C C . PRO A 1 79 ? -9.060 7.708 3.613 1.00 54.88 79 PRO A C 1
ATOM 574 O O . PRO A 1 79 ? -8.244 8.475 3.102 1.00 54.88 79 PRO A O 1
ATOM 577 N N . GLN A 1 80 ? -9.816 6.856 2.910 1.00 50.53 80 GLN A N 1
ATOM 578 C CA . GLN A 1 80 ? -9.885 6.848 1.441 1.00 50.53 80 GLN A CA 1
ATOM 579 C C . GLN A 1 80 ? -10.532 8.115 0.884 1.00 50.53 80 GLN A C 1
ATOM 581 O O . GLN A 1 80 ? -11.472 8.628 1.536 1.00 50.53 80 GLN A O 1
#

Mean predicted aligned error: 9.4 Å

Foldseek 3Di:
DDPDDDDWDWFFPDDPDPPDTDTDTLDDCPPDDPPDDDDDPVAAQWDFDDPVCPPPDDRSDPVPPPCPPDPGDHIDGDDD

Solvent-accessible surface area (backbone atoms only — not comparable to full-atom values): 5800 Å² total; per-residue (Å²): 132,84,86,73,84,83,84,72,57,63,48,78,78,42,79,73,53,95,95,40,70,43,60,48,65,76,51,81,70,79,88,70,60,90,88,62,90,77,83,82,79,91,59,64,70,67,45,78,40,56,83,88,47,66,95,58,91,80,64,90,49,74,90,77,46,94,56,90,82,60,89,71,48,77,63,52,59,64,84,130

Radius of gyration: 15.04 Å; Cα contacts (8 Å, |Δi|>4): 74; chains: 1; bounding box: 36×25×39 Å

Organism: Aegilops tauschii subsp. strangulata (NCBI:txid200361)

Secondary structure (DSSP, 8-state):
---------EEEEEEEETTEEEEEESS--TT--TT------SS--EE--SGGGTT-PPPS-GGG-S-TT--PPPPEEPP-